Protein AF-A0A1C5QYV3-F1 (afdb_monomer_lite)

Secondary structure (DSSP, 8-state):
----THHHHTT-TT---STTEEEEEETTEEEEEEE--SS-HHHHHHHHHHHHHHHHHHT-

pLDDT: mean 80.38, std 15.79, range [42.66, 95.69]

Sequence (60 aa):
MQSHLYDYMIDDEIYGICGGSFPLYENDEFVGTITFTGLRPQEDHGVIIQVLEKVFQERN

Radius of gyration: 14.43 Å; chains: 1; bounding box: 28×37×39 Å

Foldseek 3Di:
DPPDCVVVQVPDPVDDPALFKDWDDDPNDTPGMGGADDDHRVVSNVVVVVVVVVVVVVVD

Structure (mmCIF, N/CA/C/O backbone):
data_AF-A0A1C5QYV3-F1
#
_entry.id   AF-A0A1C5QYV3-F1
#
loop_
_atom_site.group_PDB
_atom_site.id
_atom_site.type_symbol
_atom_site.label_atom_id
_atom_site.label_alt_id
_atom_site.label_comp_id
_atom_site.label_asym_id
_atom_site.label_entity_id
_atom_site.label_seq_id
_atom_site.pdbx_PDB_ins_code
_atom_site.Cartn_x
_atom_site.Cartn_y
_atom_site.Cartn_z
_atom_site.occupancy
_atom_site.B_iso_or_equiv
_atom_site.auth_seq_id
_atom_site.auth_comp_id
_atom_site.auth_asym_id
_atom_site.auth_atom_id
_atom_site.pdbx_PDB_model_num
ATOM 1 N N . MET A 1 1 ? -0.458 -27.743 -6.835 1.00 42.66 1 MET A N 1
ATOM 2 C CA . MET A 1 1 ? 0.538 -26.675 -7.037 1.00 42.66 1 MET A CA 1
ATOM 3 C C . MET A 1 1 ? -0.258 -25.393 -7.177 1.00 42.66 1 MET A C 1
ATOM 5 O O . MET A 1 1 ? -0.969 -25.250 -8.161 1.00 42.66 1 MET A O 1
ATOM 9 N N . GLN A 1 2 ? -0.309 -24.579 -6.125 1.00 45.50 2 GLN A N 1
ATOM 10 C CA . GLN A 1 2 ? -1.063 -23.328 -6.133 1.00 45.50 2 GLN A CA 1
ATOM 11 C C . GLN A 1 2 ? -0.190 -22.314 -6.876 1.00 45.50 2 GLN A C 1
ATOM 13 O O . GLN A 1 2 ? 0.830 -21.893 -6.343 1.00 45.50 2 GLN A O 1
ATOM 18 N N . SER A 1 3 ? -0.508 -22.020 -8.138 1.00 46.84 3 SER A N 1
ATOM 19 C CA . SER A 1 3 ? 0.178 -20.952 -8.868 1.00 46.84 3 SER A CA 1
ATOM 20 C C . SER A 1 3 ? -0.198 -19.641 -8.191 1.00 46.84 3 SER A C 1
ATOM 22 O O . SER A 1 3 ? -1.368 -19.247 -8.221 1.00 46.84 3 SER A O 1
ATOM 24 N N . HIS A 1 4 ? 0.749 -19.003 -7.513 1.00 51.38 4 HIS A N 1
ATOM 25 C CA . HIS A 1 4 ? 0.508 -17.672 -6.982 1.00 51.38 4 HIS A CA 1
ATOM 26 C C . HIS A 1 4 ? 0.315 -16.713 -8.161 1.00 51.38 4 HIS A C 1
ATOM 28 O O . HIS A 1 4 ? 0.991 -16.830 -9.178 1.00 51.38 4 HIS A O 1
ATOM 34 N N . LEU A 1 5 ? -0.621 -15.772 -8.025 1.00 58.16 5 LEU A N 1
ATOM 35 C CA . LEU A 1 5 ? -1.003 -14.826 -9.079 1.00 58.16 5 LEU A CA 1
ATOM 36 C C . LEU A 1 5 ? 0.174 -13.951 -9.574 1.00 58.16 5 LEU A C 1
ATOM 38 O O . LEU A 1 5 ? 0.060 -13.283 -10.594 1.00 58.16 5 LEU A O 1
ATOM 42 N N . TYR A 1 6 ? 1.306 -13.970 -8.866 1.00 53.94 6 TYR A N 1
ATOM 43 C CA . TYR A 1 6 ? 2.501 -13.194 -9.179 1.00 53.94 6 TYR A CA 1
ATOM 44 C C . TYR A 1 6 ? 3.075 -13.498 -10.563 1.00 53.94 6 TYR A C 1
ATOM 46 O O . TYR A 1 6 ? 3.475 -12.558 -11.238 1.00 53.94 6 TYR A O 1
ATOM 54 N N . ASP A 1 7 ? 3.056 -14.755 -11.021 1.00 57.28 7 ASP A N 1
ATOM 55 C CA . ASP A 1 7 ? 3.651 -15.127 -12.316 1.00 57.28 7 ASP A CA 1
ATOM 56 C C . ASP A 1 7 ? 2.995 -14.389 -13.497 1.00 57.28 7 ASP A C 1
ATOM 58 O O . ASP A 1 7 ? 3.657 -14.092 -14.485 1.00 57.28 7 ASP A O 1
ATOM 62 N N . TYR A 1 8 ? 1.710 -14.037 -13.378 1.00 55.88 8 TYR A N 1
ATOM 63 C CA . TYR A 1 8 ? 0.961 -13.301 -14.405 1.00 55.88 8 TYR A CA 1
ATOM 64 C C . TYR A 1 8 ? 1.124 -11.777 -14.288 1.00 55.88 8 TYR A C 1
ATOM 66 O O . TYR A 1 8 ? 0.832 -11.061 -15.237 1.00 55.88 8 TYR A O 1
ATOM 74 N N . MET A 1 9 ? 1.565 -11.277 -13.127 1.00 57.31 9 MET A N 1
ATOM 75 C CA . MET A 1 9 ? 1.759 -9.845 -12.856 1.00 57.31 9 MET A CA 1
ATOM 76 C C . ME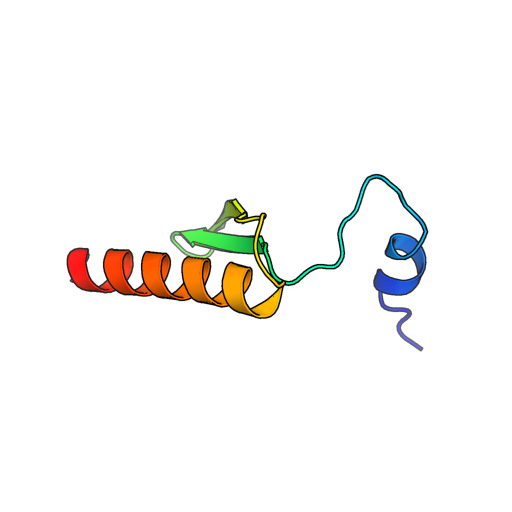T A 1 9 ? 3.178 -9.368 -13.192 1.00 57.31 9 MET A C 1
ATOM 78 O O . MET A 1 9 ? 3.419 -8.167 -13.222 1.00 57.31 9 MET A O 1
ATOM 82 N N . ILE A 1 10 ? 4.119 -10.291 -13.423 1.00 57.94 10 ILE A N 1
ATOM 83 C CA . ILE A 1 10 ? 5.521 -9.977 -13.742 1.00 57.94 10 ILE A CA 1
ATOM 84 C C . ILE A 1 10 ? 5.673 -9.304 -15.123 1.00 57.94 10 ILE A C 1
ATOM 86 O O . ILE A 1 10 ? 6.621 -8.547 -15.304 1.00 57.94 10 ILE A O 1
ATOM 90 N N . ASP A 1 11 ? 4.743 -9.532 -16.058 1.00 56.78 11 ASP A N 1
ATOM 91 C CA . ASP A 1 11 ? 4.818 -9.065 -17.458 1.00 56.78 11 ASP A CA 1
ATOM 92 C C . ASP A 1 11 ? 3.769 -7.991 -17.826 1.00 56.78 11 ASP A C 1
ATOM 94 O O . ASP A 1 11 ? 3.567 -7.690 -19.003 1.00 56.78 11 ASP A O 1
ATOM 98 N N . ASP A 1 12 ? 3.083 -7.404 -16.842 1.00 64.44 12 ASP A N 1
ATOM 99 C CA . ASP A 1 12 ? 2.032 -6.408 -17.081 1.00 64.44 12 ASP A CA 1
ATOM 100 C C . ASP A 1 12 ? 2.507 -4.991 -16.704 1.00 64.44 12 ASP A C 1
ATOM 102 O O . ASP A 1 12 ? 2.791 -4.710 -15.539 1.00 64.44 12 ASP A O 1
ATOM 106 N N . GLU A 1 13 ? 2.555 -4.073 -17.682 1.00 68.69 13 GLU A N 1
ATOM 107 C CA . GLU A 1 13 ? 2.891 -2.648 -17.479 1.00 68.69 13 GLU A CA 1
ATOM 108 C C . GLU A 1 13 ? 1.933 -1.934 -16.505 1.00 68.69 13 GLU A C 1
ATOM 110 O O . GLU A 1 13 ? 2.228 -0.839 -16.022 1.00 68.69 13 GLU A O 1
ATOM 115 N N . ILE A 1 14 ? 0.781 -2.540 -16.213 1.00 73.19 14 ILE A N 1
ATOM 116 C CA . ILE A 1 14 ? -0.255 -1.999 -15.334 1.00 73.19 14 ILE A CA 1
ATOM 117 C C . ILE A 1 14 ? 0.060 -2.278 -13.851 1.00 73.19 14 ILE A C 1
ATOM 119 O O . ILE A 1 14 ? -0.456 -1.575 -12.977 1.00 73.19 14 ILE A O 1
ATOM 123 N N . TYR A 1 15 ? 0.924 -3.254 -13.535 1.00 70.88 15 TYR A N 1
ATOM 124 C CA . TYR A 1 15 ? 1.215 -3.663 -12.157 1.00 70.88 15 TYR A CA 1
ATOM 125 C C . TYR A 1 15 ? 2.686 -3.468 -11.772 1.00 70.88 15 TYR A C 1
ATOM 127 O O . TYR A 1 15 ? 3.600 -4.043 -12.353 1.00 70.88 15 TYR A O 1
ATOM 135 N N . GLY A 1 16 ? 2.923 -2.700 -10.706 1.00 71.12 16 GLY A N 1
ATOM 136 C CA . GLY A 1 16 ? 4.236 -2.594 -10.070 1.00 71.12 16 GLY A CA 1
ATOM 137 C C . GLY A 1 16 ? 4.358 -3.542 -8.877 1.00 71.12 16 GLY A C 1
ATOM 138 O O . GLY A 1 16 ? 3.681 -3.350 -7.869 1.00 71.12 16 GLY A O 1
ATOM 139 N N . ILE A 1 17 ? 5.249 -4.537 -8.948 1.00 72.38 17 ILE A N 1
ATOM 140 C CA . ILE A 1 17 ? 5.629 -5.349 -7.780 1.00 72.38 17 ILE A CA 1
ATOM 141 C C . ILE A 1 17 ? 6.795 -4.648 -7.067 1.00 72.38 17 ILE A C 1
ATOM 143 O O . ILE A 1 17 ? 7.967 -4.955 -7.290 1.00 72.38 17 ILE A O 1
ATOM 147 N N . CYS A 1 18 ? 6.483 -3.658 -6.230 1.00 71.62 18 CYS A N 1
ATOM 148 C CA . CYS A 1 18 ? 7.473 -2.858 -5.504 1.00 71.62 18 CYS A CA 1
ATOM 149 C C . CYS A 1 18 ? 7.041 -2.559 -4.055 1.00 71.62 18 CYS A C 1
ATOM 151 O O . CYS A 1 18 ? 5.872 -2.662 -3.696 1.00 71.62 18 CYS A O 1
ATOM 153 N N . GLY A 1 19 ? 8.006 -2.213 -3.193 1.00 68.62 19 GLY A N 1
ATOM 154 C CA . GLY A 1 19 ? 7.786 -2.030 -1.747 1.00 68.62 19 GLY A CA 1
ATOM 155 C C . GLY A 1 19 ? 7.043 -0.749 -1.342 1.00 68.62 19 GLY A C 1
ATOM 156 O O . GLY A 1 19 ? 6.786 -0.546 -0.157 1.00 68.62 19 GLY A O 1
ATOM 157 N N . GLY A 1 20 ? 6.704 0.111 -2.303 1.00 82.12 20 GLY A N 1
ATOM 158 C CA . GLY A 1 20 ? 6.154 1.447 -2.070 1.00 82.12 20 GLY A CA 1
ATOM 159 C C . GLY A 1 20 ? 4.640 1.510 -1.866 1.00 82.12 20 GLY A C 1
ATOM 160 O O . GLY A 1 20 ? 4.086 2.601 -1.915 1.00 82.12 20 GLY A O 1
ATOM 161 N N . SER A 1 21 ? 3.946 0.391 -1.649 1.00 88.06 21 SER A N 1
ATOM 162 C CA . SER A 1 21 ? 2.487 0.376 -1.471 1.00 88.06 21 SER A CA 1
ATOM 163 C C . SER A 1 21 ? 2.069 -0.483 -0.280 1.00 88.06 21 SER A C 1
ATOM 165 O O . SER A 1 21 ? 2.632 -1.550 -0.044 1.00 88.06 21 SER A O 1
ATOM 167 N N . PHE A 1 22 ? 1.054 -0.032 0.462 1.00 90.19 22 PHE A N 1
ATOM 168 C CA . PHE A 1 22 ? 0.495 -0.757 1.605 1.00 90.19 22 PHE A CA 1
ATOM 169 C C . PHE A 1 22 ? -1.042 -0.632 1.644 1.00 90.19 22 PHE A C 1
ATOM 171 O O . PHE A 1 22 ? -1.566 0.469 1.441 1.00 90.19 22 PHE A O 1
ATOM 178 N N . PRO A 1 23 ? -1.792 -1.726 1.880 1.00 92.06 23 PRO A N 1
ATOM 179 C CA . PRO A 1 23 ? -3.248 -1.677 1.987 1.00 92.06 23 PRO A CA 1
ATOM 180 C C . PRO A 1 23 ? -3.702 -1.101 3.334 1.00 92.06 23 PRO A C 1
ATOM 182 O O . PRO A 1 23 ? -3.121 -1.387 4.376 1.00 92.06 23 PRO A O 1
ATOM 185 N N . LEU A 1 24 ? -4.771 -0.310 3.316 1.00 92.19 24 LEU A N 1
ATOM 186 C CA . LEU A 1 24 ? -5.382 0.287 4.498 1.00 92.19 24 LEU A CA 1
ATOM 187 C C . LEU A 1 24 ? -6.701 -0.412 4.817 1.00 92.19 24 LEU A C 1
ATOM 189 O O . LEU A 1 24 ? -7.529 -0.642 3.931 1.00 92.19 24 LEU A O 1
ATOM 193 N N . TYR A 1 25 ? -6.888 -0.697 6.103 1.00 91.69 25 TYR A N 1
ATOM 194 C CA . TYR A 1 25 ? -8.099 -1.294 6.649 1.00 91.69 25 TYR A CA 1
ATOM 195 C C . TYR A 1 25 ? -8.615 -0.446 7.810 1.00 91.69 25 TYR A C 1
ATOM 197 O O . TYR A 1 25 ? -7.831 0.004 8.647 1.00 91.69 25 TYR A O 1
ATOM 205 N N . GLU A 1 26 ? -9.928 -0.259 7.880 1.00 90.38 26 GLU A N 1
ATOM 206 C CA . GLU A 1 26 ? -10.613 0.330 9.031 1.00 90.38 26 GLU A CA 1
ATOM 207 C C . GLU A 1 26 ? -11.791 -0.581 9.390 1.00 90.38 26 GLU A C 1
ATOM 209 O O . GLU A 1 26 ? -12.581 -0.936 8.524 1.00 90.38 26 GLU A O 1
ATOM 214 N N . ASN A 1 27 ? -11.883 -1.011 10.654 1.00 92.19 27 ASN A N 1
ATOM 215 C CA . ASN A 1 27 ? -12.885 -1.988 11.116 1.00 92.19 27 ASN A CA 1
ATOM 216 C C . ASN A 1 27 ? -12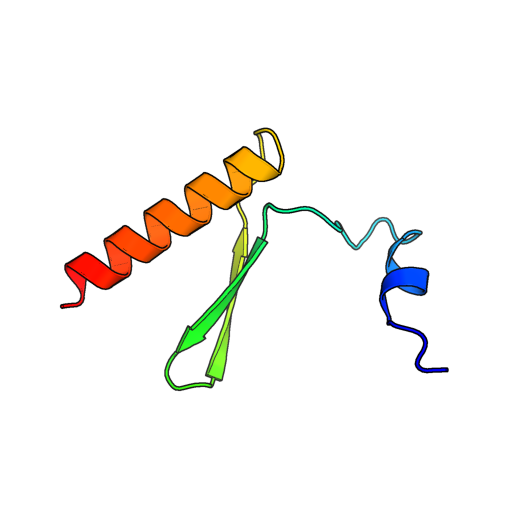.925 -3.285 10.280 1.00 92.19 27 ASN A C 1
ATOM 218 O O . ASN A 1 27 ? -13.999 -3.749 9.905 1.00 92.19 27 ASN A O 1
ATOM 222 N N . ASP A 1 28 ? -11.752 -3.845 9.967 1.00 91.75 28 ASP A N 1
ATOM 223 C CA . ASP A 1 28 ? -11.573 -5.030 9.109 1.00 91.75 28 ASP A CA 1
ATOM 224 C C . ASP A 1 28 ? -12.090 -4.876 7.660 1.00 91.75 28 ASP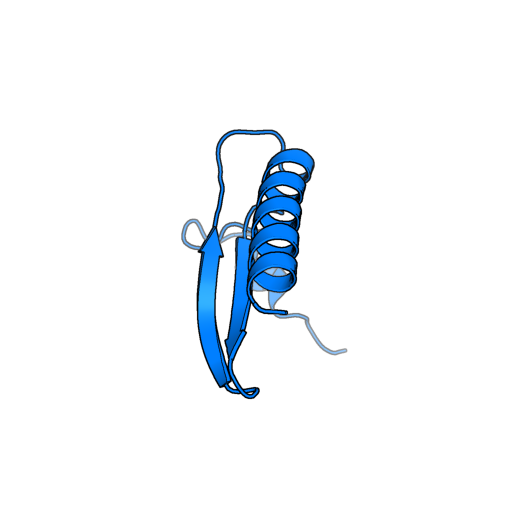 A C 1
ATOM 226 O O . ASP A 1 28 ? -12.055 -5.830 6.881 1.00 91.75 28 ASP A O 1
ATOM 230 N N . GLU A 1 29 ? -12.507 -3.673 7.254 1.00 95.44 29 GLU A N 1
ATOM 231 C CA . GLU A 1 29 ? -12.944 -3.364 5.895 1.00 95.44 29 GLU A CA 1
ATOM 232 C C . GLU A 1 29 ? -11.815 -2.694 5.100 1.00 95.44 29 GLU A C 1
ATOM 234 O O . GLU A 1 29 ? -11.128 -1.795 5.591 1.00 95.44 29 GLU A O 1
ATOM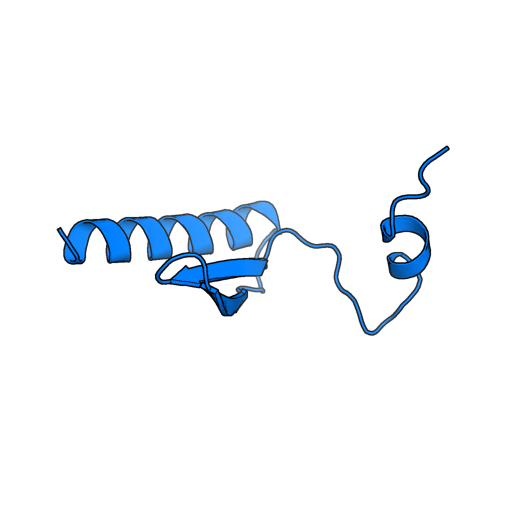 239 N N . PHE A 1 30 ? -11.602 -3.142 3.859 1.00 94.06 30 PHE A N 1
ATOM 240 C CA . PHE A 1 30 ? -10.641 -2.524 2.946 1.00 94.06 30 PHE A CA 1
ATOM 241 C C . PHE A 1 30 ? -11.126 -1.131 2.533 1.00 94.06 30 PHE A C 1
ATOM 243 O O . PHE A 1 30 ? -12.164 -1.002 1.886 1.00 94.06 30 PHE A O 1
ATOM 250 N N . VAL A 1 31 ? -10.345 -0.096 2.852 1.00 95.69 31 VAL A N 1
ATOM 251 C CA . VAL A 1 31 ? -10.700 1.306 2.551 1.00 95.69 31 VAL A CA 1
ATOM 252 C C . VAL A 1 31 ? -9.854 1.918 1.436 1.00 95.69 31 VAL A C 1
ATOM 254 O O . VAL A 1 31 ? -10.200 2.966 0.894 1.00 95.69 31 VAL A O 1
ATOM 257 N N . GLY A 1 32 ? -8.746 1.273 1.070 1.00 93.69 32 GLY A N 1
ATOM 258 C CA . GLY A 1 32 ? -7.875 1.729 -0.005 1.00 93.69 32 GLY A CA 1
ATOM 259 C C . GLY A 1 32 ? -6.418 1.354 0.216 1.00 93.69 32 GLY A C 1
ATOM 260 O O . GLY A 1 32 ? -6.086 0.442 0.967 1.00 93.69 32 GLY A O 1
ATOM 261 N N . THR A 1 33 ? -5.527 2.077 -0.450 1.00 92.50 33 THR A N 1
ATOM 262 C CA . THR A 1 33 ? -4.080 1.860 -0.377 1.00 92.50 33 THR A CA 1
ATOM 263 C C . THR A 1 33 ? -3.362 3.181 -0.178 1.00 92.50 33 THR A C 1
ATOM 265 O O . THR A 1 33 ? -3.728 4.183 -0.790 1.00 92.50 33 THR A O 1
ATOM 268 N N . ILE A 1 34 ? -2.285 3.163 0.598 1.00 92.00 34 ILE A N 1
ATOM 269 C CA . ILE A 1 34 ? -1.277 4.219 0.579 1.00 92.00 34 ILE A CA 1
ATOM 270 C C . ILE A 1 34 ? -0.153 3.799 -0.363 1.00 92.00 34 ILE A C 1
ATOM 272 O O . ILE A 1 34 ? 0.228 2.630 -0.415 1.00 92.00 34 ILE A O 1
ATOM 276 N N . THR A 1 35 ? 0.348 4.739 -1.156 1.00 91.38 35 THR A N 1
ATOM 277 C CA . THR A 1 35 ? 1.489 4.515 -2.042 1.00 91.38 35 THR A CA 1
ATOM 278 C C . THR A 1 35 ? 2.433 5.697 -1.950 1.00 91.38 35 THR A C 1
ATOM 280 O O . THR A 1 35 ? 2.004 6.849 -2.001 1.00 91.38 35 THR A O 1
ATOM 283 N N . PHE A 1 36 ? 3.715 5.397 -1.805 1.00 91.12 36 PHE A N 1
ATOM 284 C CA . PHE A 1 36 ? 4.802 6.353 -1.830 1.00 91.12 36 PHE A CA 1
ATOM 285 C C . PHE A 1 36 ? 5.870 5.830 -2.786 1.00 91.12 36 PHE A C 1
ATOM 287 O O . PHE A 1 36 ? 6.193 4.646 -2.783 1.00 91.12 36 PHE A O 1
ATOM 294 N N . THR A 1 37 ? 6.379 6.709 -3.639 1.00 89.75 37 THR A N 1
ATOM 295 C CA . THR A 1 37 ? 7.345 6.350 -4.674 1.00 89.75 37 THR A CA 1
ATOM 296 C C . THR A 1 37 ? 8.308 7.501 -4.891 1.00 89.75 37 THR A C 1
ATOM 298 O O . THR A 1 37 ? 7.912 8.668 -4.842 1.00 89.75 37 THR A O 1
ATOM 301 N N . GLY A 1 38 ? 9.559 7.173 -5.192 1.00 87.62 38 GLY A N 1
ATOM 302 C CA . GLY A 1 38 ? 10.596 8.149 -5.524 1.00 87.62 38 GLY A CA 1
ATOM 303 C C . GLY A 1 38 ? 11.927 7.913 -4.814 1.00 87.62 38 GLY A C 1
ATOM 3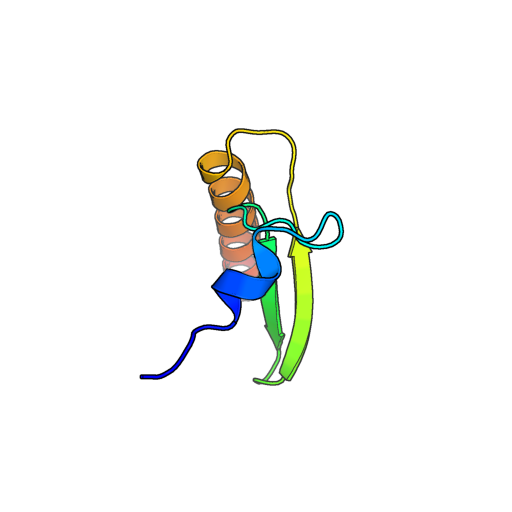04 O O . GLY A 1 38 ? 12.897 8.592 -5.149 1.00 87.62 38 GLY A O 1
ATOM 305 N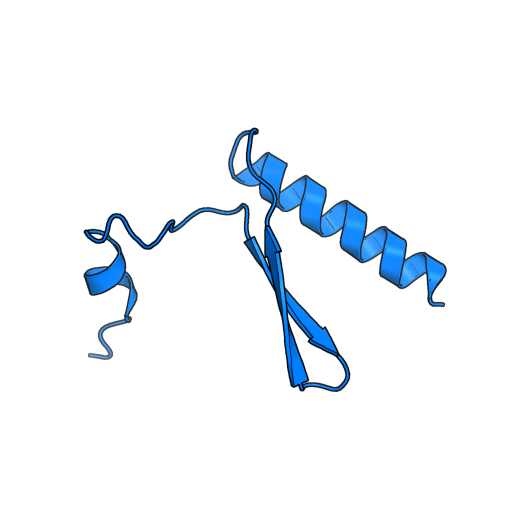 N . LEU A 1 39 ? 11.999 6.964 -3.876 1.00 90.00 39 LEU A N 1
ATOM 306 C CA . LEU A 1 39 ? 13.234 6.527 -3.222 1.00 90.00 39 LEU A CA 1
ATOM 307 C C . LEU A 1 39 ? 13.588 5.089 -3.628 1.00 90.00 39 LEU A C 1
ATOM 309 O O . LEU A 1 39 ? 13.040 4.528 -4.579 1.00 90.00 39 LEU A O 1
ATOM 313 N N . ARG A 1 40 ? 14.548 4.467 -2.928 1.00 88.06 40 ARG A N 1
ATOM 314 C CA . ARG A 1 40 ? 14.735 3.017 -3.050 1.00 88.06 40 ARG A CA 1
ATOM 315 C C . ARG A 1 40 ? 13.509 2.311 -2.457 1.00 88.06 40 ARG A C 1
ATOM 317 O O . ARG A 1 40 ? 13.002 2.773 -1.436 1.00 88.06 40 ARG A O 1
ATOM 324 N N . PRO A 1 41 ? 13.078 1.154 -2.991 1.00 84.06 41 PRO A N 1
ATOM 325 C CA . PRO A 1 41 ? 11.853 0.484 -2.542 1.00 84.06 41 PRO A CA 1
ATOM 326 C C . PRO A 1 41 ? 11.749 0.251 -1.025 1.00 84.06 41 PRO A C 1
ATOM 328 O O . PRO A 1 41 ? 10.662 0.319 -0.460 1.00 84.06 41 PRO A O 1
ATOM 331 N N . GLN A 1 42 ? 12.872 -0.013 -0.347 1.00 84.31 42 GLN A N 1
ATOM 332 C CA . GLN A 1 42 ? 12.911 -0.179 1.110 1.00 84.31 42 GLN A CA 1
ATOM 333 C C . GLN A 1 42 ? 12.724 1.145 1.866 1.00 84.31 42 GLN A C 1
ATOM 335 O O . GLN A 1 42 ? 12.170 1.159 2.962 1.00 84.31 42 GLN A O 1
ATOM 340 N N . GLU A 1 43 ? 13.193 2.253 1.296 1.00 89.62 43 GLU A N 1
ATOM 341 C CA . GLU A 1 43 ? 13.033 3.593 1.861 1.00 89.62 43 GLU A CA 1
ATOM 342 C C . GLU A 1 43 ? 11.598 4.085 1.675 1.00 89.62 43 GLU A C 1
ATOM 344 O O . GLU A 1 43 ? 11.020 4.611 2.622 1.00 89.62 43 GLU A O 1
ATOM 349 N N . ASP A 1 44 ? 10.997 3.830 0.507 1.00 89.38 44 ASP A N 1
ATOM 350 C CA . ASP A 1 44 ? 9.582 4.116 0.254 1.00 89.38 44 ASP A CA 1
ATOM 351 C C . ASP A 1 44 ? 8.684 3.386 1.264 1.00 89.38 44 ASP A C 1
ATOM 353 O O . ASP A 1 44 ? 7.817 3.992 1.900 1.00 89.38 44 ASP A O 1
ATOM 357 N N . HIS A 1 45 ? 8.955 2.097 1.490 1.00 89.31 45 HIS A N 1
ATOM 358 C CA . HIS A 1 45 ? 8.286 1.316 2.528 1.00 89.31 45 HIS A CA 1
ATOM 359 C C . HIS A 1 45 ? 8.476 1.931 3.925 1.00 89.31 45 HIS A C 1
ATOM 361 O O . HIS A 1 45 ? 7.522 2.066 4.690 1.00 89.31 45 HIS A O 1
ATOM 367 N N . GLY A 1 46 ? 9.702 2.350 4.255 1.00 93.25 46 GLY A N 1
ATOM 368 C CA . GLY A 1 46 ? 10.021 2.963 5.543 1.00 93.25 46 GLY A CA 1
ATOM 369 C C . GLY A 1 46 ? 9.273 4.273 5.805 1.00 93.25 46 GLY A C 1
ATOM 370 O O . GLY A 1 46 ? 8.894 4.537 6.946 1.00 93.25 46 GLY A O 1
ATOM 371 N N . VAL A 1 47 ? 9.027 5.088 4.775 1.00 94.56 47 VAL A N 1
ATOM 372 C CA . VAL A 1 47 ? 8.207 6.308 4.888 1.00 94.56 47 VAL A CA 1
ATOM 373 C C . VAL A 1 47 ? 6.759 5.952 5.226 1.00 94.56 47 VAL A C 1
ATOM 375 O O . VAL A 1 47 ? 6.174 6.559 6.123 1.00 94.56 47 VAL A O 1
ATOM 378 N N . ILE A 1 48 ? 6.193 4.945 4.555 1.00 94.12 48 ILE A N 1
ATOM 379 C CA . ILE A 1 48 ? 4.818 4.488 4.803 1.00 94.12 48 ILE A CA 1
ATOM 380 C C . ILE A 1 48 ? 4.647 4.033 6.255 1.00 94.12 48 ILE A C 1
ATOM 382 O O . ILE A 1 48 ? 3.707 4.470 6.919 1.00 94.12 48 ILE A O 1
ATOM 386 N N . ILE A 1 49 ? 5.569 3.213 6.770 1.00 92.94 49 ILE A N 1
ATOM 387 C CA . ILE A 1 49 ? 5.513 2.732 8.158 1.00 92.94 49 ILE A CA 1
ATOM 388 C C . ILE A 1 49 ? 5.575 3.895 9.154 1.00 92.94 49 ILE A C 1
ATOM 390 O O . ILE A 1 49 ? 4.719 3.976 10.030 1.00 92.94 49 ILE A O 1
ATOM 394 N N . GLN A 1 50 ? 6.505 4.838 8.980 1.00 94.69 50 GLN A N 1
ATOM 395 C CA . GLN A 1 50 ? 6.631 5.999 9.872 1.00 94.69 50 GLN A CA 1
ATOM 396 C C . GLN A 1 50 ? 5.353 6.848 9.926 1.00 94.69 50 GLN A C 1
ATOM 398 O O . GLN A 1 50 ? 4.955 7.311 10.996 1.00 94.69 50 GLN A O 1
ATOM 403 N N . VAL A 1 51 ? 4.698 7.062 8.780 1.00 94.06 51 VAL A N 1
ATOM 404 C CA . VAL A 1 51 ? 3.434 7.812 8.722 1.00 94.06 51 VAL A CA 1
ATOM 405 C C . VAL A 1 51 ? 2.327 7.061 9.457 1.00 94.06 51 VAL A C 1
ATOM 407 O O . VAL A 1 51 ? 1.609 7.670 10.249 1.00 94.06 51 VAL A O 1
ATOM 410 N N . LEU A 1 52 ? 2.201 5.752 9.229 1.00 92.50 52 LEU A N 1
ATOM 411 C CA . LEU A 1 52 ? 1.189 4.936 9.896 1.00 92.50 52 LEU A CA 1
ATOM 412 C C . LEU A 1 52 ? 1.403 4.909 11.410 1.00 92.50 52 LEU A C 1
ATOM 414 O O . LEU A 1 52 ? 0.464 5.179 12.153 1.00 92.50 52 LEU A O 1
ATOM 418 N N . GLU A 1 53 ? 2.628 4.662 11.875 1.00 93.75 53 GLU A N 1
ATOM 419 C CA . GLU A 1 53 ? 2.970 4.682 13.302 1.00 93.75 53 GLU A CA 1
ATOM 420 C C . GLU A 1 53 ? 2.598 6.013 13.955 1.00 93.75 53 GLU A C 1
ATOM 422 O O . GLU A 1 53 ? 1.977 6.022 15.018 1.00 93.75 53 GLU A O 1
ATOM 427 N N . LYS A 1 54 ? 2.905 7.136 13.297 1.00 94.88 54 LYS A N 1
ATOM 428 C CA . LYS A 1 54 ? 2.543 8.466 13.790 1.00 94.88 54 LYS A CA 1
ATOM 429 C C . LYS A 1 54 ? 1.027 8.650 13.894 1.00 94.88 54 LYS A C 1
ATOM 431 O O . LYS A 1 54 ? 0.542 9.113 14.921 1.00 94.88 54 LYS A O 1
ATOM 436 N N . VAL A 1 55 ? 0.271 8.245 12.871 1.00 91.31 55 VAL A N 1
ATOM 437 C CA . VAL A 1 55 ? -1.201 8.321 12.882 1.00 91.31 55 VAL A CA 1
ATOM 438 C C . VAL A 1 55 ? -1.796 7.454 13.997 1.00 91.31 55 VAL A C 1
ATOM 440 O O . VAL A 1 55 ? -2.737 7.878 14.665 1.00 91.31 55 VAL A O 1
ATOM 443 N N . PHE A 1 56 ? -1.251 6.258 14.235 1.00 87.69 56 PHE A N 1
ATOM 444 C CA . PHE A 1 56 ? -1.709 5.380 15.316 1.00 87.69 56 PHE A CA 1
ATOM 445 C C . PHE A 1 56 ? -1.314 5.881 16.710 1.00 87.69 56 PHE A C 1
ATOM 447 O O . PHE A 1 56 ? -2.054 5.648 17.663 1.00 87.69 56 PHE A O 1
ATOM 454 N N . GLN A 1 57 ? -0.187 6.582 16.845 1.00 90.31 57 GLN A N 1
ATOM 455 C CA . GLN A 1 57 ? 0.194 7.244 18.095 1.00 90.31 57 GLN A CA 1
ATOM 456 C C . GLN A 1 57 ? -0.709 8.440 18.414 1.00 90.31 57 GLN A C 1
ATOM 458 O O . GLN A 1 57 ? -1.066 8.617 19.568 1.00 90.31 57 GLN A O 1
ATOM 463 N N . GLU A 1 58 ? -1.092 9.240 17.415 1.00 86.75 58 GLU A N 1
ATOM 464 C CA . GLU A 1 58 ? -1.964 10.415 17.594 1.00 86.75 58 GLU A CA 1
ATOM 465 C C . GLU A 1 58 ? -3.447 10.054 17.804 1.00 86.75 58 GLU A C 1
ATOM 467 O O . GLU A 1 58 ? -4.219 10.875 18.299 1.00 86.75 58 GLU A O 1
ATOM 472 N N . ARG A 1 59 ? -3.864 8.843 17.406 1.00 74.88 59 ARG A N 1
ATOM 473 C CA . ARG A 1 59 ? -5.227 8.319 17.608 1.00 74.88 59 ARG A CA 1
ATOM 474 C C . ARG A 1 59 ? -5.455 7.690 18.995 1.00 74.88 59 ARG A C 1
ATOM 476 O O . ARG A 1 59 ? -6.612 7.423 19.319 1.00 74.88 59 ARG A O 1
ATOM 483 N N . ASN A 1 60 ? -4.396 7.454 19.775 1.00 53.69 60 ASN A N 1
ATOM 484 C CA . ASN A 1 60 ? -4.440 6.941 21.155 1.00 53.69 60 ASN A CA 1
ATOM 485 C C . ASN A 1 60 ? -4.262 8.068 22.179 1.00 53.69 60 ASN A C 1
ATOM 487 O O . ASN A 1 60 ? -4.800 7.914 23.298 1.00 53.69 60 ASN A O 1
#